Protein AF-A0A8T5ULT6-F1 (afdb_monomer)

pLDDT: mean 78.97, std 13.22, range [45.47, 95.75]

Sequence (104 aa):
GALGNISVSWCSEPSEILELFGTEGSLKIDLQSSTPFTFQPKKLRRNAYLKEALEADYNMKKIPQHELIDHFVSCVLNKNQENPNFHDGKRAVEFVLESYKMRT

Solvent-accessible surface area (backbone atoms only — not comparable to full-atom values): 6754 Å² total; per-residue (Å²): 135,88,86,86,86,88,85,87,73,92,86,56,80,92,79,56,71,48,79,47,84,56,95,66,24,35,42,39,38,29,75,82,46,80,70,31,69,48,77,48,64,72,56,100,66,92,48,68,68,61,49,51,66,68,68,50,80,70,71,81,84,64,61,69,68,57,56,55,50,52,50,51,52,48,26,62,75,68,73,54,76,64,86,87,32,71,68,56,54,49,53,52,51,51,52,53,54,52,59,57,58,74,76,112

Foldseek 3Di:
DDDDDDDDDPPDDDWDWDWDQDPQWIWIATPPDQQRIDTGGPDPDPDVVVVCVNPPRPPPPDDVVVVVVVVVVVCVVVVHADPPGPVVVVVVVVVVVVVVVVVD

Secondary structure (DSSP, 8-state):
---------SSSPP--EEEEE-SSEEEEEETTSSS-EEEEESS----HHHHHHHHS-----S-HHHHHHHHHHHHHHHT--PSS-HHHHHHHHHHHHHHHHTT-

Radius of gyration: 17.8 Å; Cα contacts (8 Å, |Δi|>4): 64; chains: 1; bounding box: 32×42×44 Å

Mean predicted aligned error: 9.55 Å

Structure (mmCIF, N/CA/C/O backbone):
data_AF-A0A8T5ULT6-F1
#
_entry.id   AF-A0A8T5ULT6-F1
#
loop_
_atom_site.group_PDB
_atom_site.id
_atom_site.type_symbol
_atom_site.label_atom_id
_atom_site.label_alt_id
_atom_site.label_comp_id
_atom_site.label_asym_id
_atom_site.label_entity_id
_atom_site.label_seq_id
_atom_site.pdbx_PDB_ins_code
_atom_site.Cartn_x
_atom_site.Cartn_y
_atom_site.Cartn_z
_atom_site.occupancy
_atom_site.B_iso_or_equiv
_atom_site.auth_seq_id
_atom_site.auth_comp_id
_atom_site.auth_asym_id
_atom_site.auth_atom_id
_atom_site.pdbx_PDB_model_num
ATOM 1 N N . GLY A 1 1 ? -13.704 5.355 -14.157 1.00 66.62 1 GLY A N 1
ATOM 2 C CA . GLY A 1 1 ? -12.551 4.667 -13.544 1.00 66.62 1 GLY A CA 1
ATOM 3 C C . GLY A 1 1 ? -11.404 5.644 -13.418 1.00 66.62 1 GLY A C 1
ATOM 4 O O . GLY A 1 1 ? -11.389 6.615 -14.166 1.00 66.62 1 GLY A O 1
ATOM 5 N N . ALA A 1 2 ? -10.492 5.422 -12.473 1.00 82.38 2 ALA A N 1
ATOM 6 C CA . ALA A 1 2 ? -9.229 6.156 -12.409 1.00 82.38 2 ALA A CA 1
ATOM 7 C C . ALA A 1 2 ? -8.200 5.492 -13.339 1.00 82.38 2 ALA A C 1
ATOM 9 O O . ALA A 1 2 ? -8.250 4.280 -13.540 1.00 82.38 2 ALA A O 1
ATOM 10 N N . LEU A 1 3 ? -7.299 6.288 -13.910 1.00 86.00 3 LEU A N 1
ATOM 11 C CA . LEU A 1 3 ? -6.144 5.799 -14.661 1.00 86.00 3 LEU A CA 1
ATOM 12 C C . LEU A 1 3 ? -4.913 5.906 -13.764 1.00 86.00 3 LEU A C 1
ATOM 14 O O . LEU A 1 3 ? -4.788 6.869 -13.009 1.00 86.00 3 LEU A O 1
ATOM 18 N N . GLY A 1 4 ? -4.020 4.927 -13.852 1.00 85.31 4 GLY A N 1
ATOM 19 C CA . GLY A 1 4 ? -2.771 4.903 -13.101 1.00 85.31 4 GLY A CA 1
ATOM 20 C C . GLY A 1 4 ? -1.618 4.474 -13.994 1.00 85.31 4 GLY A C 1
ATOM 21 O O . GLY A 1 4 ? -1.805 3.684 -14.918 1.00 85.31 4 GLY A O 1
ATOM 22 N N . ASN A 1 5 ? -0.434 5.006 -13.713 1.00 87.25 5 ASN A N 1
ATOM 23 C CA . ASN A 1 5 ? 0.820 4.552 -14.295 1.00 87.25 5 ASN A CA 1
ATOM 24 C C . ASN A 1 5 ? 1.756 4.173 -13.146 1.00 87.25 5 ASN A C 1
ATOM 26 O O . ASN A 1 5 ? 1.858 4.913 -12.170 1.00 87.25 5 ASN A O 1
ATOM 30 N N . ILE A 1 6 ? 2.401 3.016 -13.260 1.00 87.12 6 ILE A N 1
ATOM 31 C CA . ILE A 1 6 ? 3.363 2.517 -12.283 1.00 87.12 6 ILE A CA 1
ATOM 32 C C . ILE A 1 6 ? 4.656 2.217 -13.032 1.00 87.12 6 ILE A C 1
ATOM 34 O O . ILE A 1 6 ? 4.679 1.415 -13.966 1.00 87.12 6 ILE A O 1
ATOM 38 N N . SER A 1 7 ? 5.736 2.856 -12.592 1.00 86.44 7 SER A N 1
ATOM 39 C CA . SER A 1 7 ? 7.090 2.622 -13.084 1.00 86.44 7 SER A CA 1
ATOM 40 C C . SER A 1 7 ? 7.955 2.119 -11.938 1.00 86.44 7 SER A C 1
ATOM 42 O O . SER A 1 7 ? 7.883 2.644 -10.831 1.00 86.44 7 SER A O 1
ATOM 44 N N . VAL A 1 8 ? 8.763 1.094 -12.204 1.00 85.38 8 VAL A N 1
ATOM 45 C CA . VAL A 1 8 ? 9.705 0.519 -11.239 1.00 85.38 8 VAL A CA 1
ATOM 46 C C . VAL A 1 8 ? 11.028 0.291 -11.957 1.00 85.38 8 VAL A C 1
ATOM 48 O O . VAL A 1 8 ? 11.054 -0.299 -13.040 1.00 85.38 8 VAL A O 1
ATOM 51 N N . SER A 1 9 ? 12.122 0.746 -11.352 1.00 85.50 9 SER A N 1
ATOM 52 C CA . SER A 1 9 ? 13.483 0.559 -11.855 1.00 85.50 9 SER A CA 1
ATOM 53 C C . SER A 1 9 ? 14.400 0.142 -10.715 1.00 85.50 9 SER A C 1
ATOM 55 O O . SER A 1 9 ? 14.389 0.751 -9.652 1.00 85.50 9 SER A O 1
ATOM 57 N N . TRP A 1 10 ? 15.214 -0.883 -10.963 1.00 85.38 10 TRP A N 1
ATOM 58 C CA . TRP A 1 10 ? 16.249 -1.353 -10.036 1.00 85.38 10 TRP A CA 1
ATOM 59 C C . TRP A 1 10 ? 17.627 -0.744 -10.341 1.00 85.38 10 TRP A C 1
ATOM 61 O O . TRP A 1 10 ? 18.572 -0.957 -9.590 1.00 85.38 10 TRP A O 1
ATOM 71 N N . CYS A 1 11 ? 17.756 -0.018 -11.458 1.00 87.19 11 CYS A N 1
ATOM 72 C CA . CYS A 1 11 ? 19.020 0.556 -11.938 1.00 87.19 11 CYS A CA 1
ATOM 73 C C . CYS A 1 11 ? 19.079 2.085 -11.800 1.00 87.19 11 CYS A C 1
ATOM 75 O O . CYS A 1 11 ? 20.074 2.694 -12.182 1.00 87.19 11 CYS A O 1
ATOM 77 N N . SER A 1 12 ? 18.002 2.704 -11.323 1.00 82.19 12 SER A N 1
ATOM 78 C CA . SER A 1 12 ? 17.898 4.149 -11.123 1.00 82.19 12 SER A CA 1
ATOM 79 C C . SER A 1 12 ? 18.208 4.511 -9.673 1.00 82.19 12 SER A C 1
ATOM 81 O O . SER A 1 12 ? 18.214 3.640 -8.803 1.00 82.19 12 SER A O 1
ATOM 83 N N . GLU A 1 13 ? 18.451 5.796 -9.409 1.00 80.19 13 GLU A N 1
ATOM 84 C CA . GLU A 1 13 ? 18.503 6.293 -8.032 1.00 80.19 13 GLU A CA 1
ATOM 85 C C . GLU A 1 13 ? 17.210 5.913 -7.289 1.00 80.19 13 GLU A C 1
ATOM 87 O O . GLU A 1 13 ? 16.136 5.929 -7.907 1.00 80.19 13 GLU A O 1
ATOM 92 N N . PRO A 1 14 ? 17.288 5.538 -5.996 1.00 78.69 14 PRO A N 1
ATOM 93 C CA . PRO A 1 14 ? 16.106 5.192 -5.224 1.00 78.69 14 PRO A CA 1
ATOM 94 C C . PRO A 1 14 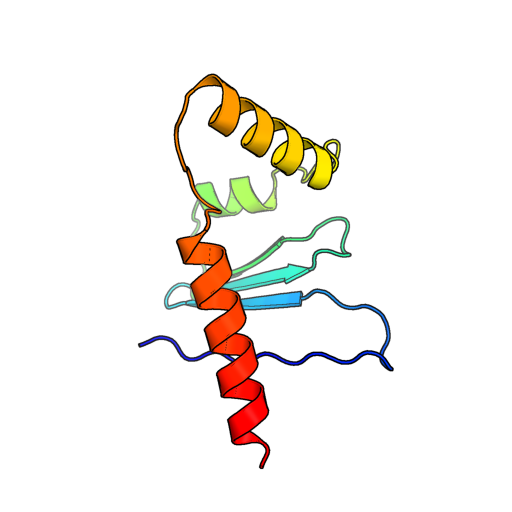? 15.112 6.348 -5.285 1.00 78.69 14 PRO A C 1
ATOM 96 O O . PRO A 1 14 ? 15.475 7.475 -4.983 1.00 78.69 14 PRO A O 1
ATOM 99 N N . SER A 1 15 ? 13.862 6.075 -5.643 1.00 83.00 15 SER A N 1
ATOM 100 C CA . SER A 1 15 ? 12.798 7.075 -5.632 1.00 83.00 15 SER A CA 1
ATOM 101 C C . SER A 1 15 ? 11.466 6.388 -5.368 1.00 83.00 15 SER A C 1
ATOM 103 O O . SER A 1 15 ? 11.119 5.415 -6.038 1.00 83.00 15 SER A O 1
ATOM 105 N N . GLU A 1 16 ? 10.727 6.893 -4.383 1.00 85.75 16 GLU A N 1
ATOM 106 C CA . GLU A 1 16 ? 9.418 6.376 -3.983 1.00 85.75 16 GLU A CA 1
ATOM 107 C C . GLU A 1 16 ? 8.408 7.520 -3.989 1.00 85.75 16 GLU A C 1
ATOM 109 O O . GLU A 1 16 ? 8.102 8.132 -2.963 1.00 85.75 16 GLU A O 1
ATOM 114 N N . ILE A 1 17 ? 7.933 7.841 -5.194 1.00 88.50 17 ILE A N 1
ATOM 115 C CA . ILE A 1 17 ? 7.036 8.967 -5.438 1.00 88.50 17 ILE A CA 1
ATOM 116 C C . ILE A 1 17 ? 5.668 8.459 -5.891 1.00 88.50 17 ILE A C 1
ATOM 118 O O . ILE A 1 17 ? 5.564 7.646 -6.809 1.00 88.50 17 ILE A O 1
ATOM 122 N N . LEU A 1 18 ? 4.611 8.990 -5.277 1.00 89.94 18 LEU A N 1
ATOM 123 C CA . LEU A 1 18 ? 3.231 8.812 -5.708 1.00 89.94 18 LEU A CA 1
ATOM 124 C C . LEU A 1 18 ? 2.630 10.172 -6.058 1.00 89.94 18 LEU A C 1
ATOM 126 O O . LEU A 1 18 ? 2.685 11.109 -5.263 1.00 89.94 18 LEU A O 1
ATOM 130 N N . GLU A 1 19 ? 2.005 10.271 -7.226 1.00 88.25 19 GLU A N 1
ATOM 131 C CA . GLU A 1 19 ? 1.296 11.475 -7.659 1.00 88.25 19 GLU A CA 1
ATOM 132 C C . GLU A 1 19 ? -0.178 11.157 -7.905 1.00 88.25 19 GLU A C 1
ATOM 134 O O . GLU A 1 19 ? -0.531 10.278 -8.693 1.00 88.25 19 GLU A O 1
ATOM 139 N N . LEU A 1 20 ? -1.054 11.882 -7.212 1.00 88.31 20 LEU A N 1
ATOM 140 C CA . LEU A 1 20 ? -2.502 11.744 -7.305 1.00 88.31 20 LEU A CA 1
ATOM 141 C C . LEU A 1 20 ? -3.087 13.009 -7.923 1.00 88.31 20 LEU A C 1
ATOM 143 O O . LEU A 1 20 ? -2.910 14.106 -7.394 1.00 88.31 20 LEU A O 1
ATOM 147 N N . PHE A 1 21 ? -3.829 12.853 -9.018 1.00 86.50 21 PHE A N 1
ATOM 148 C CA . PHE A 1 21 ? -4.491 13.955 -9.717 1.00 86.50 21 PHE A CA 1
ATOM 149 C C . PHE A 1 21 ? -6.002 13.871 -9.507 1.00 86.50 21 PHE A C 1
ATOM 151 O O . PHE A 1 21 ? -6.664 12.958 -10.002 1.00 86.50 21 PHE A O 1
ATOM 158 N N . GLY A 1 22 ? -6.550 14.826 -8.757 1.00 85.00 22 GLY A N 1
ATOM 159 C CA . GLY A 1 22 ? -7.972 14.923 -8.445 1.00 85.00 22 GLY A CA 1
ATOM 160 C C . GLY A 1 22 ? -8.647 16.132 -9.095 1.00 85.00 22 GLY A C 1
ATOM 161 O O . GLY A 1 22 ? -8.021 16.975 -9.738 1.00 85.00 22 GLY A O 1
ATOM 162 N N . THR A 1 23 ? -9.959 16.253 -8.895 1.00 85.06 23 THR A N 1
ATOM 163 C CA . THR A 1 23 ? -10.738 17.403 -9.389 1.00 85.06 23 THR A CA 1
ATOM 164 C C . THR A 1 23 ? -10.362 18.717 -8.699 1.00 85.06 23 THR A C 1
ATOM 166 O O . THR A 1 23 ? -10.428 19.774 -9.328 1.00 85.06 23 THR A O 1
ATOM 169 N N . GLU A 1 24 ? -9.935 18.650 -7.434 1.00 80.00 24 GLU A N 1
ATOM 170 C CA . GLU A 1 24 ? -9.622 19.811 -6.586 1.00 80.00 24 GLU A CA 1
ATOM 171 C C . GLU A 1 24 ? -8.132 20.209 -6.593 1.00 80.00 24 GLU A C 1
ATOM 173 O O . GLU A 1 24 ? -7.779 21.301 -6.143 1.00 80.00 24 GLU A O 1
ATOM 178 N N . GLY A 1 25 ? -7.245 19.370 -7.130 1.00 82.69 25 GLY A N 1
ATOM 179 C CA . GLY A 1 25 ? -5.800 19.604 -7.122 1.00 82.69 25 GLY A CA 1
ATOM 180 C C . GLY A 1 25 ? -4.994 18.330 -7.344 1.00 82.69 25 GLY A C 1
ATOM 181 O O . GLY A 1 25 ? -5.557 17.281 -7.665 1.00 82.69 25 GLY A O 1
ATOM 182 N N . SER A 1 26 ? -3.684 18.428 -7.154 1.00 86.06 26 SER A N 1
ATOM 183 C CA . SER A 1 26 ? -2.767 17.291 -7.137 1.00 86.06 26 SER A CA 1
ATOM 184 C C . SER A 1 26 ? -2.095 17.135 -5.776 1.00 86.06 26 SER A C 1
ATOM 186 O O . SER A 1 26 ? -1.811 18.117 -5.091 1.00 86.06 26 SER A O 1
ATOM 188 N N . LEU A 1 27 ? -1.852 15.889 -5.377 1.00 86.31 27 LEU A N 1
ATOM 189 C CA . LEU A 1 27 ? -1.057 15.532 -4.206 1.00 86.31 27 LEU A CA 1
ATOM 190 C C . LEU A 1 27 ? 0.158 14.742 -4.682 1.00 86.31 27 LEU A C 1
ATOM 192 O O . LEU A 1 27 ? 0.003 13.715 -5.339 1.00 86.31 27 LEU A O 1
ATOM 196 N N . LYS A 1 28 ? 1.348 15.212 -4.327 1.00 86.69 28 LYS A N 1
ATOM 197 C CA . LYS A 1 28 ? 2.598 14.474 -4.464 1.00 86.69 28 LYS A CA 1
ATOM 198 C C . LYS A 1 28 ? 3.007 13.946 -3.094 1.00 86.69 28 LYS A C 1
ATOM 200 O O . LYS A 1 28 ? 2.997 14.698 -2.118 1.00 86.69 28 LYS A O 1
ATOM 205 N N . ILE A 1 29 ? 3.350 12.667 -3.051 1.00 87.50 29 ILE A N 1
ATOM 206 C CA . ILE A 1 29 ? 3.905 11.971 -1.897 1.00 87.50 29 ILE A CA 1
ATOM 207 C C . ILE A 1 29 ? 5.311 11.518 -2.284 1.00 87.50 29 ILE A C 1
ATOM 209 O O . ILE A 1 29 ? 5.452 10.783 -3.253 1.00 87.50 29 ILE A O 1
ATOM 213 N N . ASP A 1 30 ? 6.330 11.968 -1.565 1.00 87.50 30 ASP A N 1
ATOM 214 C CA . ASP A 1 30 ? 7.730 11.583 -1.739 1.00 87.50 30 ASP A CA 1
ATOM 215 C C . ASP A 1 30 ? 8.225 10.958 -0.436 1.00 87.50 30 ASP A C 1
ATOM 217 O O . ASP A 1 30 ? 8.547 11.667 0.517 1.00 87.50 30 ASP A O 1
ATOM 221 N N . LEU A 1 31 ? 8.249 9.626 -0.375 1.00 81.56 31 LEU A N 1
ATOM 222 C CA . LEU A 1 31 ? 8.547 8.893 0.860 1.00 81.56 31 LEU A CA 1
ATOM 223 C C . LEU A 1 31 ? 10.006 9.032 1.316 1.00 81.56 31 LEU A C 1
ATOM 225 O O . LEU A 1 31 ? 10.335 8.632 2.432 1.00 81.56 31 LEU A O 1
ATOM 229 N N . GLN A 1 32 ? 10.871 9.608 0.482 1.00 80.69 32 GLN A N 1
ATOM 230 C CA . GLN A 1 32 ? 12.272 9.858 0.814 1.00 80.69 32 GLN A CA 1
ATOM 231 C C . GLN A 1 32 ? 12.523 11.292 1.290 1.00 80.69 32 GLN A C 1
ATOM 233 O O . GLN A 1 32 ? 13.588 11.583 1.840 1.00 80.69 32 GLN A O 1
ATOM 238 N N . SER A 1 33 ? 11.553 12.188 1.104 1.00 78.88 33 SER A N 1
ATOM 239 C CA . SER A 1 33 ? 11.622 13.566 1.580 1.00 78.88 33 SER A CA 1
ATOM 240 C C . SER A 1 33 ? 11.299 13.655 3.074 1.00 78.88 33 SER A C 1
ATOM 242 O O . SER A 1 33 ? 10.410 12.975 3.586 1.00 78.88 33 SER A O 1
ATOM 244 N N . SER A 1 34 ? 11.970 14.569 3.781 1.00 71.81 34 SER A N 1
ATOM 245 C CA . SER A 1 34 ? 11.610 14.944 5.156 1.00 71.81 34 SER A CA 1
ATOM 246 C C . SER A 1 34 ? 10.249 15.644 5.239 1.00 71.81 34 SER A C 1
ATOM 248 O O . SER A 1 34 ? 9.593 15.607 6.278 1.00 71.81 34 SER A O 1
ATOM 250 N N . THR A 1 35 ? 9.808 16.250 4.136 1.00 72.81 35 THR A N 1
ATOM 251 C CA . THR A 1 35 ? 8.464 16.795 3.931 1.00 72.81 35 THR A CA 1
ATOM 252 C C . THR A 1 35 ? 7.790 16.008 2.806 1.00 72.81 35 THR A C 1
ATOM 254 O O . THR A 1 35 ? 7.805 16.426 1.645 1.00 72.81 35 THR A O 1
ATOM 257 N N . PRO A 1 36 ? 7.231 14.825 3.105 1.00 78.38 36 PRO A N 1
ATOM 258 C CA . PRO A 1 36 ? 6.818 13.894 2.064 1.00 78.38 36 PRO A CA 1
ATOM 259 C C . PRO A 1 36 ? 5.573 14.342 1.309 1.00 78.38 36 PRO A C 1
ATOM 261 O O . PRO A 1 36 ? 5.336 13.848 0.219 1.00 78.38 36 PRO A O 1
ATOM 264 N N . PHE A 1 37 ? 4.780 15.282 1.826 1.00 82.25 37 PHE A N 1
ATOM 265 C CA . PHE A 1 37 ? 3.527 15.693 1.194 1.00 82.25 37 PHE A CA 1
ATOM 266 C C . PHE A 1 37 ? 3.637 17.073 0.558 1.00 82.25 37 PHE A C 1
ATOM 268 O O . PHE A 1 37 ? 4.024 18.048 1.195 1.00 82.25 37 PHE A O 1
ATOM 275 N N . THR A 1 38 ? 3.228 17.177 -0.703 1.00 81.56 38 THR A N 1
ATOM 276 C CA . THR A 1 38 ? 3.055 18.456 -1.397 1.00 81.56 38 THR A CA 1
ATOM 277 C C . THR A 1 38 ? 1.702 18.475 -2.092 1.00 81.56 38 THR A C 1
ATOM 279 O O . THR A 1 38 ? 1.454 17.678 -2.993 1.00 81.56 38 THR A O 1
ATOM 282 N N . PHE A 1 39 ? 0.826 19.402 -1.705 1.00 81.12 39 PHE A N 1
ATOM 283 C CA . PHE A 1 39 ? -0.488 19.574 -2.326 1.00 81.12 39 PHE A CA 1
ATOM 284 C C . PHE A 1 39 ? -0.540 20.848 -3.174 1.00 81.12 39 PHE A C 1
ATOM 286 O O . PHE A 1 39 ? -0.231 21.938 -2.691 1.00 81.12 39 PHE A O 1
ATOM 293 N N . GLN A 1 40 ? -0.968 20.721 -4.431 1.00 81.56 40 GLN A N 1
ATOM 294 C CA . GLN A 1 40 ? -1.149 21.833 -5.361 1.00 81.56 40 GLN A CA 1
ATOM 295 C C . GLN A 1 40 ? -2.636 21.976 -5.729 1.00 81.56 40 GLN A C 1
ATOM 297 O O . GLN A 1 40 ? -3.176 21.168 -6.490 1.00 81.56 40 GLN A O 1
ATOM 302 N N . PRO A 1 41 ? -3.337 22.996 -5.207 1.00 76.56 41 PRO A N 1
ATOM 303 C CA . PRO A 1 41 ? -4.754 23.189 -5.492 1.00 76.56 41 PRO A CA 1
ATOM 304 C C . PRO A 1 41 ? -4.990 23.697 -6.923 1.00 76.56 41 PRO A C 1
ATOM 306 O O . PRO A 1 41 ? -4.299 24.596 -7.399 1.00 76.56 41 PRO A O 1
ATOM 309 N N . LYS A 1 42 ? -6.041 23.202 -7.592 1.00 70.81 42 LYS A N 1
ATOM 310 C CA . LYS A 1 42 ? -6.433 23.653 -8.948 1.00 70.81 42 LYS A CA 1
ATOM 311 C C . LYS A 1 42 ? -7.086 25.044 -8.951 1.00 70.81 42 LYS A C 1
ATOM 313 O O . LYS A 1 42 ? -7.065 25.752 -9.956 1.00 70.81 42 LYS A O 1
ATOM 318 N N . LYS A 1 43 ? -7.689 25.437 -7.827 1.00 67.38 43 LYS A N 1
ATOM 319 C CA . LYS A 1 43 ? -8.214 26.783 -7.549 1.00 67.38 43 LYS A CA 1
ATOM 320 C C . LYS A 1 43 ? -7.712 27.199 -6.172 1.00 67.38 43 LYS A C 1
ATOM 322 O O . LYS A 1 43 ? -7.768 26.381 -5.263 1.00 67.38 43 LYS A O 1
ATOM 327 N N . LEU A 1 44 ? -7.293 28.454 -5.989 1.00 56.47 44 LEU A N 1
ATOM 328 C CA . LEU A 1 44 ? -6.931 29.035 -4.684 1.00 56.47 44 LEU A CA 1
ATOM 329 C C . LEU A 1 44 ? -8.154 29.081 -3.743 1.00 56.47 44 LEU A C 1
ATOM 331 O O . LEU A 1 44 ? -8.733 30.134 -3.488 1.00 56.47 44 LEU A O 1
ATOM 335 N N . ARG A 1 45 ? -8.603 27.931 -3.244 1.00 53.44 45 ARG A N 1
ATOM 336 C CA . ARG A 1 45 ? -9.570 27.844 -2.154 1.00 53.44 45 ARG A CA 1
ATOM 337 C C . ARG A 1 45 ? -8.781 27.706 -0.861 1.00 53.44 45 ARG A C 1
ATOM 339 O O . ARG A 1 45 ? -8.036 26.749 -0.686 1.00 53.44 45 ARG A O 1
ATOM 346 N N . ARG A 1 46 ? -8.959 28.673 0.044 1.00 55.06 46 ARG A N 1
ATOM 347 C CA . ARG A 1 46 ? -8.526 28.579 1.444 1.00 55.06 46 ARG A CA 1
ATOM 348 C C . ARG A 1 46 ? -9.265 27.405 2.094 1.00 55.06 46 ARG A C 1
ATOM 350 O O . ARG A 1 46 ? -10.367 27.585 2.598 1.00 55.06 46 ARG A O 1
ATOM 357 N N . ASN A 1 47 ? -8.697 26.206 2.030 1.00 60.97 47 ASN A N 1
ATOM 358 C CA . ASN A 1 47 ? 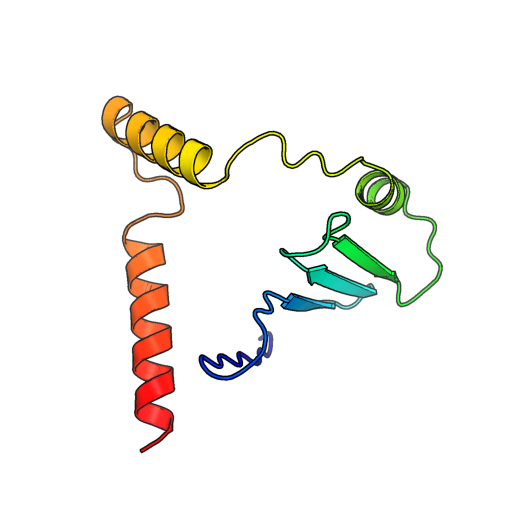-9.177 25.059 2.790 1.00 60.97 47 ASN A CA 1
ATOM 359 C C . ASN A 1 47 ? -8.301 24.920 4.041 1.00 60.97 47 ASN A C 1
ATOM 361 O O . ASN A 1 47 ? -7.116 24.608 3.933 1.00 60.97 47 ASN A O 1
ATOM 365 N N . ALA A 1 48 ? -8.885 25.204 5.207 1.00 60.69 48 ALA A N 1
ATOM 366 C CA . ALA A 1 48 ? -8.186 25.181 6.490 1.00 60.69 48 ALA A CA 1
ATOM 367 C C . ALA A 1 48 ? -7.609 23.792 6.816 1.00 60.69 48 ALA A C 1
ATOM 369 O O . ALA A 1 48 ? -6.475 23.711 7.268 1.00 60.69 48 ALA A O 1
ATOM 370 N N . TYR A 1 49 ? -8.319 22.715 6.466 1.00 58.44 49 TYR A N 1
ATOM 371 C CA . TYR A 1 49 ? -7.874 21.340 6.720 1.00 58.44 49 TYR A CA 1
ATOM 372 C C . TYR A 1 49 ? -6.664 20.931 5.870 1.00 58.44 49 TYR A C 1
ATOM 374 O O . TYR A 1 49 ? -5.789 20.210 6.333 1.00 58.44 49 TYR A O 1
ATOM 382 N N . LEU A 1 50 ? -6.583 21.410 4.623 1.00 56.28 50 LEU A N 1
ATOM 383 C CA . LEU A 1 50 ? -5.414 21.167 3.766 1.00 56.28 50 LEU A CA 1
ATOM 384 C C . LEU A 1 50 ? -4.205 21.988 4.213 1.00 56.28 50 LEU A C 1
ATOM 386 O O . LEU A 1 50 ? -3.076 21.528 4.091 1.00 56.28 50 LEU A O 1
ATOM 390 N N . LYS A 1 51 ? -4.443 23.191 4.741 1.00 58.09 51 LYS A N 1
ATOM 391 C CA . LYS A 1 51 ? -3.396 24.012 5.343 1.00 58.09 51 LYS A CA 1
ATOM 392 C C . LYS A 1 51 ? -2.833 23.335 6.598 1.00 58.09 51 LYS A C 1
ATOM 394 O O . LYS A 1 51 ? -1.623 23.197 6.693 1.00 58.09 51 LYS A O 1
ATOM 399 N N . GLU A 1 52 ? -3.692 22.822 7.479 1.00 58.97 52 GLU A N 1
ATOM 400 C CA . GLU A 1 52 ? -3.274 22.033 8.647 1.00 58.97 52 GLU A CA 1
ATOM 401 C C . GLU A 1 52 ? -2.502 20.767 8.254 1.00 58.97 52 GLU A C 1
ATOM 403 O O . GLU A 1 52 ? -1.480 20.477 8.860 1.00 58.97 52 GLU A O 1
ATOM 408 N N . ALA A 1 53 ? -2.925 20.041 7.213 1.00 59.72 53 ALA A N 1
ATOM 409 C CA . ALA A 1 53 ? -2.207 18.854 6.740 1.00 59.72 53 ALA A CA 1
ATOM 410 C C . ALA A 1 53 ? -0.823 19.165 6.132 1.00 59.72 53 ALA A C 1
ATOM 412 O O . ALA A 1 53 ? 0.065 18.320 6.195 1.00 59.72 53 ALA A O 1
ATOM 413 N N . LEU A 1 54 ? -0.637 20.353 5.541 1.00 56.34 54 LEU A N 1
ATOM 414 C CA . LEU A 1 54 ? 0.651 20.819 5.003 1.00 56.34 54 LEU A CA 1
ATOM 415 C C . LEU A 1 54 ? 1.563 21.436 6.076 1.00 56.34 54 LEU A C 1
ATOM 417 O O . LEU A 1 54 ? 2.780 21.415 5.917 1.00 56.34 54 LEU A O 1
ATOM 421 N N . GLU A 1 55 ? 0.983 22.020 7.127 1.00 55.25 55 GLU A N 1
ATOM 422 C CA . GLU A 1 55 ? 1.700 22.654 8.246 1.00 55.25 55 GLU A CA 1
ATOM 423 C C . GLU A 1 55 ? 1.968 2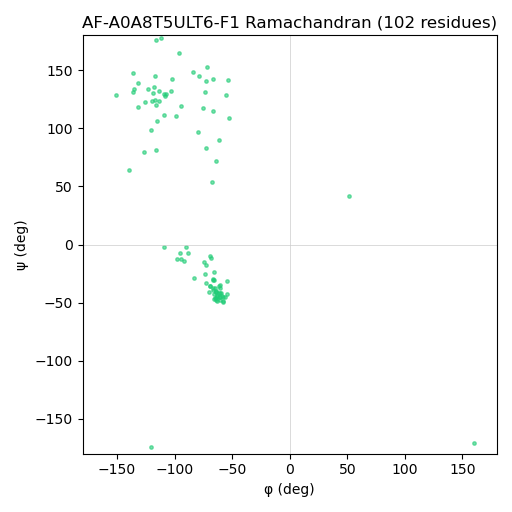1.68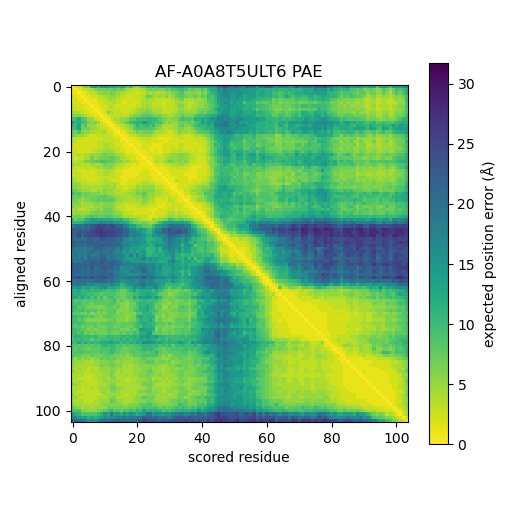7 9.410 1.00 55.25 55 GLU A C 1
ATOM 425 O O . GLU A 1 55 ? 2.774 21.992 10.287 1.00 55.25 55 GLU A O 1
ATOM 430 N N . ALA A 1 56 ? 1.314 20.523 9.437 1.00 52.25 56 ALA A N 1
ATOM 431 C CA . ALA A 1 56 ? 1.608 19.473 10.397 1.00 52.25 56 ALA A CA 1
ATOM 432 C C . ALA A 1 56 ? 3.013 18.915 10.135 1.00 52.25 56 ALA A C 1
ATOM 434 O O . ALA A 1 56 ? 3.263 18.293 9.103 1.00 52.25 56 ALA A O 1
ATOM 435 N N . ASP A 1 57 ? 3.920 19.114 11.094 1.00 49.16 57 ASP A N 1
ATOM 436 C CA . ASP A 1 57 ? 5.238 18.481 11.099 1.00 49.16 57 ASP A CA 1
ATOM 437 C C . ASP A 1 57 ? 5.077 16.966 10.936 1.00 49.16 57 ASP A C 1
ATOM 439 O O . ASP A 1 57 ? 4.642 16.259 11.856 1.00 49.16 57 ASP A O 1
ATOM 443 N N . TYR A 1 58 ? 5.453 16.453 9.764 1.00 53.72 58 TYR A N 1
ATOM 444 C CA . TYR A 1 58 ? 5.518 15.022 9.521 1.00 53.72 58 TYR A CA 1
ATOM 445 C C . TYR A 1 58 ? 6.719 14.441 10.271 1.00 53.72 58 TYR A C 1
ATOM 447 O O . TYR A 1 58 ? 7.820 14.274 9.754 1.00 53.72 58 TYR A O 1
ATOM 455 N N . ASN A 1 59 ? 6.509 14.161 11.552 1.00 50.88 59 ASN A N 1
ATOM 456 C CA . ASN A 1 59 ? 7.481 13.482 12.388 1.00 50.88 59 ASN A CA 1
ATOM 457 C C . ASN A 1 59 ? 7.419 11.974 12.101 1.00 50.88 59 ASN A C 1
ATOM 459 O O . ASN A 1 59 ? 6.627 11.263 12.723 1.00 50.88 59 ASN A O 1
ATOM 463 N N . MET A 1 60 ? 8.307 11.456 11.241 1.00 53.47 60 MET A N 1
ATOM 464 C CA . MET A 1 60 ? 8.623 10.015 11.170 1.00 53.47 60 MET A CA 1
ATOM 465 C C . MET A 1 60 ? 9.347 9.537 12.442 1.00 53.47 60 MET A C 1
ATOM 467 O O . MET A 1 60 ? 10.431 8.963 12.397 1.00 53.47 60 MET A O 1
ATOM 471 N N . LYS A 1 61 ? 8.773 9.773 13.625 1.00 52.22 61 LYS A N 1
ATOM 472 C CA . LYS A 1 61 ? 9.295 9.195 14.871 1.00 52.22 61 LYS A CA 1
ATOM 473 C C . LYS A 1 61 ? 8.964 7.706 14.989 1.00 52.22 61 LYS A C 1
ATOM 475 O O . LYS A 1 61 ? 9.546 7.029 15.831 1.00 52.22 61 LYS A O 1
ATOM 480 N N . LYS A 1 62 ? 8.038 7.196 14.170 1.00 60.97 62 LYS A N 1
ATOM 481 C CA . LYS A 1 62 ? 7.638 5.789 14.150 1.00 60.97 62 LYS A CA 1
ATOM 482 C C . LYS A 1 62 ? 8.135 5.104 12.884 1.00 60.97 62 LYS A C 1
ATOM 484 O O . LYS A 1 62 ? 7.942 5.598 11.779 1.00 60.97 62 LYS A O 1
ATOM 489 N N . ILE A 1 63 ? 8.785 3.964 13.083 1.00 70.19 63 ILE A N 1
ATOM 490 C CA . ILE A 1 63 ? 9.265 3.073 12.029 1.00 70.19 63 ILE A CA 1
ATOM 491 C C . ILE A 1 63 ? 8.034 2.323 11.481 1.00 70.19 63 ILE A C 1
ATOM 493 O O . ILE A 1 63 ? 7.420 1.589 12.258 1.00 70.19 63 ILE A O 1
ATOM 497 N N . PRO A 1 64 ? 7.649 2.473 10.196 1.00 73.50 64 PRO A N 1
ATOM 498 C CA . PRO A 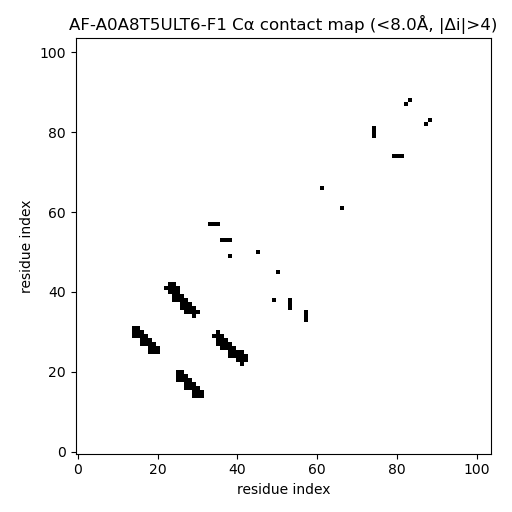1 64 ? 6.420 1.882 9.643 1.00 73.50 64 PRO A CA 1
ATOM 499 C C . PRO A 1 64 ? 6.307 0.364 9.845 1.00 73.50 64 PRO A C 1
ATOM 501 O O . PRO A 1 64 ? 5.221 -0.175 10.042 1.00 73.50 64 PRO A O 1
ATOM 504 N N . GLN A 1 65 ? 7.443 -0.338 9.855 1.00 74.25 65 GLN A N 1
ATOM 505 C CA . GLN A 1 65 ? 7.504 -1.772 10.124 1.00 74.25 65 GLN A CA 1
ATOM 506 C C . GLN A 1 65 ? 6.988 -2.124 11.524 1.00 74.25 65 GLN A C 1
ATOM 508 O O . GLN A 1 65 ? 6.357 -3.164 11.685 1.00 74.25 65 GLN A O 1
ATOM 513 N N . HIS A 1 66 ? 7.225 -1.276 12.530 1.00 77.06 66 HIS A N 1
ATOM 514 C CA . HIS A 1 66 ? 6.712 -1.513 13.881 1.00 77.06 66 HIS A CA 1
ATOM 515 C C . HIS A 1 66 ? 5.184 -1.417 13.916 1.00 77.06 66 HIS A C 1
ATOM 517 O O . HIS A 1 66 ? 4.548 -2.264 14.529 1.00 77.06 66 HIS A O 1
ATOM 523 N N . GLU A 1 67 ? 4.585 -0.470 13.188 1.00 82.88 67 GLU A N 1
ATOM 524 C CA . GLU A 1 67 ? 3.121 -0.352 13.106 1.00 82.88 67 GLU A CA 1
ATOM 525 C C . GLU A 1 67 ? 2.485 -1.571 12.423 1.00 82.88 67 GLU A C 1
ATOM 527 O O . GLU A 1 67 ? 1.448 -2.058 12.867 1.00 82.88 67 GLU A O 1
ATOM 532 N N . LEU A 1 68 ? 3.134 -2.121 11.390 1.00 83.56 68 LEU A N 1
ATOM 533 C CA . LEU A 1 68 ? 2.683 -3.358 10.742 1.00 83.56 68 LEU A CA 1
ATOM 534 C C . LEU A 1 68 ? 2.801 -4.585 11.660 1.00 83.56 68 LEU A C 1
ATOM 536 O O . LEU A 1 68 ? 1.930 -5.456 11.630 1.00 83.56 68 LEU A O 1
ATOM 540 N N . ILE A 1 69 ? 3.855 -4.661 1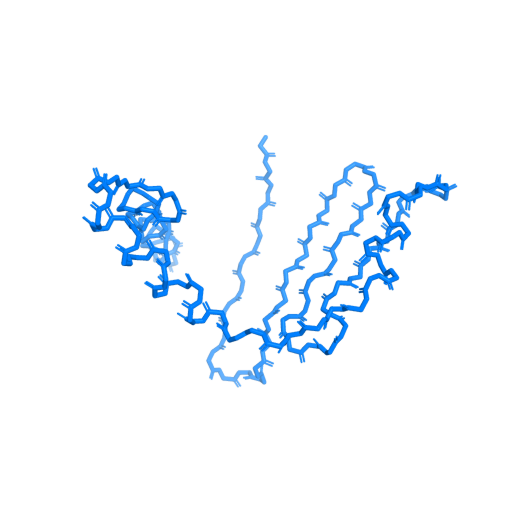2.477 1.00 82.31 69 ILE A N 1
ATOM 541 C CA . ILE A 1 69 ? 4.025 -5.731 13.472 1.00 82.31 69 ILE A CA 1
ATOM 542 C C . ILE A 1 69 ? 2.942 -5.624 14.551 1.00 82.31 69 ILE A C 1
ATOM 544 O O . ILE A 1 69 ? 2.293 -6.625 14.858 1.00 82.31 69 ILE A O 1
ATOM 548 N N . ASP A 1 70 ? 2.705 -4.425 15.082 1.00 85.69 70 ASP A N 1
ATOM 549 C CA . ASP A 1 70 ? 1.666 -4.178 16.086 1.00 85.69 70 ASP A CA 1
ATOM 550 C C . ASP A 1 70 ? 0.270 -4.511 15.534 1.00 85.69 70 ASP A C 1
ATOM 552 O O . ASP A 1 70 ? -0.525 -5.176 16.207 1.00 85.69 70 ASP A O 1
ATOM 556 N N . HIS A 1 71 ? -0.005 -4.131 14.280 1.00 87.81 71 HIS A N 1
ATOM 557 C CA . HIS A 1 71 ? -1.228 -4.499 13.559 1.00 87.81 71 HIS A CA 1
ATOM 558 C C . HIS A 1 71 ? -1.400 -6.017 13.462 1.00 87.81 71 HIS A C 1
ATOM 560 O O . HIS A 1 71 ? -2.456 -6.551 13.807 1.00 87.81 71 HIS A O 1
ATOM 566 N N . PHE A 1 72 ? -0.349 -6.733 13.053 1.00 86.56 72 PHE A N 1
ATOM 567 C CA . PHE A 1 72 ? -0.370 -8.192 12.953 1.00 86.56 72 PHE A CA 1
ATOM 568 C C . PHE A 1 72 ? -0.649 -8.856 14.308 1.00 86.56 72 PHE A C 1
ATOM 570 O O . PHE A 1 72 ? -1.529 -9.715 14.405 1.00 86.56 72 PHE A O 1
ATOM 577 N N . VAL A 1 73 ? 0.056 -8.438 15.365 1.00 89.56 73 VAL A N 1
ATOM 578 C CA . VAL A 1 73 ? -0.133 -8.972 16.724 1.00 89.56 73 VAL A CA 1
ATOM 579 C C . VAL A 1 73 ? -1.557 -8.710 17.215 1.00 89.56 73 VAL A C 1
ATOM 581 O O . VAL A 1 73 ? -2.204 -9.629 17.721 1.00 89.56 73 VAL A O 1
ATOM 584 N N . SER A 1 74 ? -2.076 -7.496 17.012 1.00 92.38 74 SER A N 1
ATOM 585 C CA . SER A 1 74 ? -3.463 -7.148 17.337 1.00 92.38 74 SER A CA 1
ATOM 586 C C . SER A 1 74 ? -4.456 -8.070 16.628 1.00 92.38 74 SER A C 1
ATOM 588 O O . SER A 1 74 ? -5.365 -8.602 17.270 1.00 92.38 74 SER A O 1
ATOM 590 N N . CYS A 1 75 ? -4.254 -8.336 15.334 1.00 91.88 75 CYS A N 1
ATOM 591 C CA . CYS A 1 75 ? -5.153 -9.199 14.575 1.00 91.88 75 CYS A CA 1
ATOM 592 C C . CYS A 1 75 ? -5.171 -10.639 15.094 1.00 91.88 75 CYS A C 1
ATOM 594 O O . CYS A 1 75 ? -6.237 -11.252 15.210 1.00 91.88 75 CYS A O 1
ATOM 596 N N . VAL A 1 76 ? -4.003 -11.170 15.466 1.00 92.19 76 VAL A N 1
ATOM 597 C CA . VAL A 1 76 ? -3.880 -12.511 16.056 1.00 92.19 76 VAL A CA 1
ATOM 598 C C . VAL A 1 76 ? -4.597 -12.585 17.404 1.00 92.19 76 VAL A C 1
ATOM 600 O O . VAL A 1 76 ? -5.374 -13.515 17.632 1.00 92.19 76 VAL A O 1
ATOM 603 N N . LEU A 1 77 ? -4.372 -11.606 18.284 1.00 94.69 77 LEU A N 1
ATOM 604 C CA . LEU A 1 77 ? -4.979 -11.571 19.619 1.00 94.69 77 LEU A CA 1
ATOM 605 C C . LEU A 1 77 ? -6.503 -11.434 19.553 1.00 94.69 77 LEU A C 1
ATOM 607 O O . LEU A 1 77 ? -7.221 -12.118 20.284 1.00 94.69 77 LEU A O 1
ATOM 611 N N . ASN A 1 78 ? -6.991 -10.594 18.642 1.00 95.75 78 ASN A N 1
ATOM 612 C CA . ASN A 1 78 ? -8.412 -10.291 18.491 1.00 95.75 78 ASN A CA 1
ATOM 613 C C . ASN A 1 78 ? -9.139 -11.229 17.515 1.00 95.75 78 ASN A C 1
ATOM 615 O O . ASN A 1 78 ? -10.354 -11.119 17.356 1.00 95.75 78 ASN A O 1
ATOM 619 N N . LYS A 1 79 ? -8.421 -12.165 16.878 1.00 92.25 79 LYS A N 1
ATOM 620 C CA . LYS A 1 79 ? -8.946 -13.097 15.864 1.00 92.25 79 LYS A CA 1
ATOM 621 C C . LYS A 1 79 ? -9.707 -12.384 14.738 1.00 92.25 79 LYS A C 1
ATOM 623 O O . LYS A 1 79 ? -10.760 -12.854 14.305 1.00 92.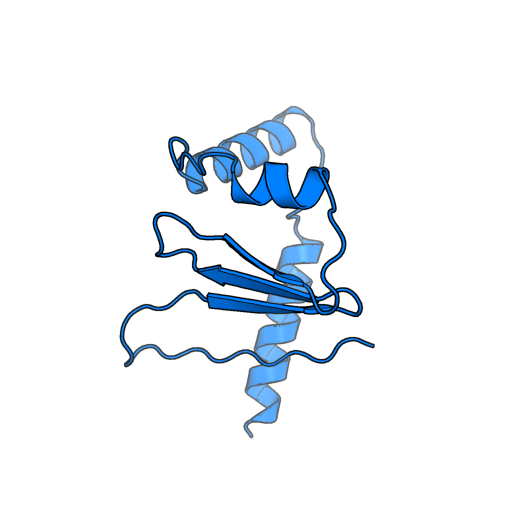25 79 LYS A O 1
ATOM 628 N N . ASN A 1 80 ? -9.181 -11.256 14.268 1.00 92.06 80 ASN A N 1
ATOM 629 C CA . ASN A 1 80 ? -9.750 -10.482 13.165 1.00 92.06 80 ASN A CA 1
ATOM 630 C C . ASN A 1 80 ? -8.784 -10.444 11.958 1.00 92.06 80 ASN A C 1
ATOM 632 O O . ASN A 1 80 ? -7.692 -11.013 11.999 1.00 92.06 80 ASN A O 1
ATOM 636 N N . GLN A 1 81 ? -9.225 -9.843 10.849 1.00 86.06 81 GLN A N 1
ATOM 637 C CA . GLN A 1 81 ? -8.435 -9.692 9.618 1.00 86.06 81 GLN A CA 1
ATOM 638 C C . GLN A 1 81 ? -8.651 -8.303 9.010 1.00 86.06 81 GLN A C 1
ATOM 640 O O . GLN A 1 81 ? -9.213 -8.149 7.922 1.00 86.06 81 GLN A O 1
ATOM 645 N N . GLU A 1 82 ? -8.237 -7.278 9.747 1.00 90.19 82 GLU A N 1
ATOM 646 C CA . GLU A 1 82 ? -8.294 -5.898 9.272 1.00 90.19 82 GLU A CA 1
ATOM 647 C C . GLU A 1 82 ? -7.250 -5.623 8.182 1.00 90.19 82 GLU A C 1
ATOM 649 O O . GLU A 1 82 ? -6.208 -6.277 8.105 1.00 90.19 82 GLU A O 1
ATOM 654 N N . ASN A 1 83 ? -7.548 -4.652 7.318 1.00 86.69 83 ASN A N 1
ATOM 655 C CA . ASN A 1 83 ? -6.683 -4.307 6.195 1.00 86.69 83 ASN A CA 1
ATOM 656 C C . ASN A 1 83 ? -5.344 -3.717 6.693 1.00 86.69 83 ASN A C 1
ATOM 658 O O . ASN A 1 83 ? -5.360 -2.919 7.631 1.00 86.69 83 ASN A O 1
ATOM 662 N N . PRO A 1 84 ? -4.209 -4.021 6.038 1.00 86.19 84 PRO A N 1
ATOM 663 C CA . PRO A 1 84 ? -4.081 -4.932 4.900 1.00 86.19 84 PRO A CA 1
ATOM 664 C C . PRO A 1 84 ? -4.209 -6.411 5.312 1.00 86.19 84 PRO A C 1
ATOM 666 O O . PRO A 1 84 ? -3.536 -6.865 6.234 1.00 86.19 84 PRO A O 1
ATOM 669 N N . ASN A 1 85 ? -5.048 -7.174 4.601 1.00 88.31 85 ASN A N 1
ATOM 670 C CA . ASN A 1 85 ? -5.301 -8.600 4.859 1.00 88.31 85 ASN A CA 1
ATOM 671 C C . ASN A 1 85 ? -4.949 -9.506 3.660 1.00 88.31 85 ASN A C 1
ATOM 673 O O . ASN A 1 85 ? -4.411 -9.065 2.643 1.00 88.31 85 ASN A O 1
ATOM 677 N N . PHE A 1 86 ? -5.259 -10.805 3.766 1.00 88.81 86 PHE A N 1
ATOM 678 C CA . PHE A 1 86 ? -4.984 -11.787 2.709 1.00 88.81 86 PHE A CA 1
ATOM 679 C C . PHE A 1 86 ? -5.580 -11.395 1.349 1.00 88.81 86 PHE A C 1
ATOM 681 O O . PHE A 1 86 ? -4.920 -11.554 0.322 1.00 88.81 86 PHE A O 1
ATOM 688 N N . HIS A 1 87 ? -6.813 -10.886 1.319 1.00 92.75 87 HIS A N 1
ATOM 689 C CA . HIS A 1 87 ? -7.466 -10.506 0.068 1.00 92.75 87 HIS A CA 1
ATOM 690 C C . HIS A 1 87 ? -6.809 -9.277 -0.563 1.00 92.75 87 HIS A C 1
ATOM 692 O O . HIS A 1 87 ? -6.686 -9.219 -1.786 1.00 92.75 87 HIS A O 1
ATOM 698 N N . ASP A 1 88 ? -6.338 -8.329 0.246 1.00 90.12 88 ASP A N 1
ATOM 699 C CA . ASP A 1 88 ? -5.549 -7.192 -0.238 1.00 90.12 88 ASP A CA 1
ATOM 700 C C . ASP A 1 88 ? -4.231 -7.660 -0.861 1.00 90.12 88 ASP A C 1
ATOM 702 O O . ASP A 1 88 ? -3.923 -7.296 -1.998 1.00 90.12 88 ASP A O 1
ATOM 706 N N . GLY A 1 89 ? -3.504 -8.538 -0.162 1.00 90.00 89 GLY A N 1
ATOM 707 C CA . GLY A 1 89 ? -2.254 -9.119 -0.652 1.00 90.00 89 GLY A CA 1
ATOM 708 C C . GLY A 1 89 ? -2.445 -9.924 -1.939 1.00 90.00 89 GLY A C 1
ATOM 709 O O . GLY A 1 89 ? -1.703 -9.737 -2.903 1.00 90.00 89 GLY A O 1
ATOM 710 N N . LYS A 1 90 ? -3.485 -10.765 -1.998 1.00 94.19 90 LYS A N 1
ATOM 711 C CA . LYS A 1 90 ? -3.831 -11.536 -3.198 1.00 94.19 90 LYS A CA 1
AT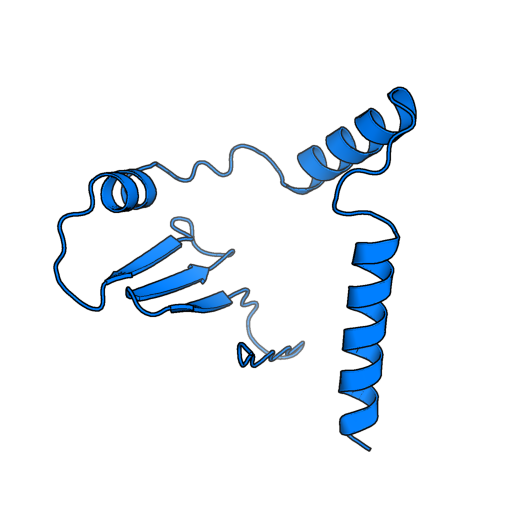OM 712 C C . LYS A 1 90 ? -4.088 -10.618 -4.397 1.00 94.19 90 LYS A C 1
ATOM 714 O O . LYS A 1 90 ? -3.487 -10.832 -5.446 1.00 94.19 90 LYS A O 1
ATOM 719 N N . ARG A 1 91 ? -4.914 -9.576 -4.232 1.00 93.50 91 ARG A N 1
ATOM 720 C CA . ARG A 1 91 ? -5.222 -8.613 -5.306 1.00 93.50 91 ARG A CA 1
ATOM 721 C C . ARG A 1 91 ? -3.974 -7.892 -5.810 1.00 93.50 91 ARG A C 1
ATOM 723 O O . ARG A 1 91 ? -3.818 -7.723 -7.016 1.00 93.50 91 ARG A O 1
ATOM 730 N N . ALA A 1 92 ? -3.084 -7.486 -4.904 1.00 91.06 92 ALA A N 1
ATOM 731 C CA . ALA A 1 92 ? -1.831 -6.834 -5.276 1.00 91.06 92 ALA A CA 1
ATOM 732 C C . ALA A 1 92 ? -0.926 -7.765 -6.103 1.00 91.06 92 ALA A C 1
ATOM 734 O O . ALA A 1 92 ? -0.397 -7.355 -7.135 1.00 91.06 92 ALA A O 1
ATOM 735 N N . VAL A 1 93 ? -0.789 -9.032 -5.694 1.00 91.75 93 VAL A N 1
ATOM 736 C CA . VAL A 1 93 ? -0.007 -10.036 -6.435 1.00 91.75 93 VAL A CA 1
ATOM 737 C C . VAL A 1 93 ? -0.617 -10.312 -7.808 1.00 91.75 93 VAL A C 1
ATOM 739 O O . VAL A 1 93 ? 0.107 -10.324 -8.803 1.00 91.75 93 VAL A O 1
ATOM 742 N N . GLU A 1 94 ? -1.935 -10.499 -7.886 1.00 94.38 94 GLU A N 1
ATOM 743 C CA . GLU A 1 94 ? -2.643 -10.721 -9.154 1.00 94.38 94 GLU A CA 1
ATOM 744 C C . GLU A 1 94 ? -2.425 -9.553 -10.126 1.00 94.38 94 GLU A C 1
ATOM 746 O O . GLU A 1 94 ? -2.047 -9.784 -11.274 1.00 94.38 94 GLU A O 1
ATOM 751 N N . PHE A 1 95 ? -2.530 -8.311 -9.647 1.00 89.75 95 PHE A N 1
ATOM 752 C CA . PHE A 1 95 ? -2.260 -7.112 -10.442 1.00 89.75 95 PHE A CA 1
ATOM 753 C C . PHE A 1 95 ? -0.827 -7.073 -11.009 1.00 89.75 95 PHE A C 1
ATOM 755 O O . PHE A 1 95 ? -0.622 -6.760 -12.188 1.00 89.75 95 PHE A O 1
ATOM 762 N N . VAL A 1 96 ? 0.182 -7.417 -10.199 1.00 88.75 96 VAL A N 1
ATOM 763 C CA . VAL A 1 96 ? 1.586 -7.463 -10.651 1.00 88.75 96 VAL A CA 1
ATOM 764 C C . VAL A 1 96 ? 1.789 -8.561 -11.697 1.00 88.75 96 VAL A C 1
ATOM 766 O O . VAL A 1 96 ? 2.445 -8.332 -12.716 1.00 88.75 96 VAL A O 1
ATOM 769 N N . LEU A 1 97 ? 1.205 -9.742 -11.479 1.00 91.94 97 LEU A N 1
ATOM 770 C CA . LEU A 1 97 ? 1.296 -10.863 -12.416 1.00 91.94 97 LEU A CA 1
ATOM 771 C C . LEU A 1 97 ? 0.631 -10.545 -13.761 1.00 91.94 97 LEU A C 1
ATOM 773 O O . LEU A 1 97 ? 1.181 -10.885 -14.808 1.00 91.94 97 LEU A O 1
ATOM 777 N N . GLU A 1 98 ? -0.526 -9.884 -13.753 1.00 90.50 98 GL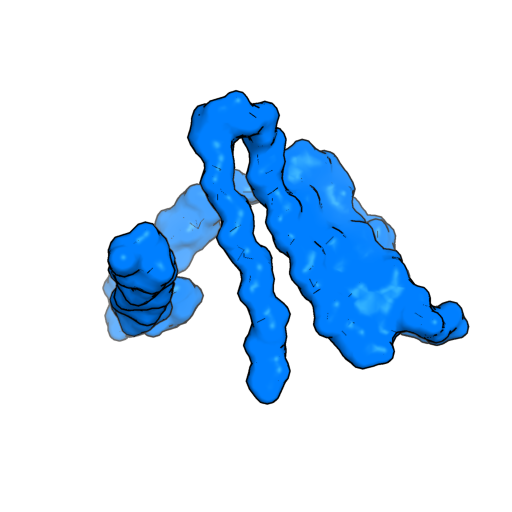U A N 1
ATOM 778 C CA . GLU A 1 98 ? -1.190 -9.416 -14.975 1.00 90.50 98 GLU A CA 1
ATOM 779 C C . GLU A 1 98 ? -0.341 -8.383 -15.722 1.00 90.50 98 GLU A C 1
ATOM 781 O O . GLU A 1 98 ? -0.132 -8.515 -16.929 1.00 90.50 98 GLU A O 1
ATOM 786 N N . SER A 1 99 ? 0.235 -7.419 -15.000 1.00 85.25 99 SER A N 1
ATOM 787 C CA . SER A 1 99 ? 1.115 -6.394 -15.579 1.00 85.25 99 SER A CA 1
ATOM 788 C C . SER A 1 99 ? 2.357 -6.995 -16.250 1.00 85.25 99 SER A C 1
ATOM 790 O O . SER A 1 99 ? 2.812 -6.493 -17.279 1.00 85.25 99 SER A O 1
ATOM 792 N N . TYR A 1 100 ? 2.899 -8.089 -15.703 1.00 84.06 100 TYR A N 1
ATOM 793 C CA . TYR A 1 100 ? 4.036 -8.798 -16.296 1.00 84.06 100 TYR A CA 1
ATOM 794 C C . TYR A 1 100 ? 3.652 -9.529 -17.590 1.00 84.06 100 TYR A C 1
ATOM 796 O O . TYR A 1 100 ? 4.392 -9.474 -18.570 1.00 84.06 100 TYR A O 1
ATOM 804 N N . LYS A 1 101 ? 2.473 -10.166 -17.622 1.00 85.94 101 LYS A N 1
ATOM 805 C CA . LYS A 1 101 ? 1.956 -10.868 -18.811 1.00 85.94 101 LYS A CA 1
ATOM 806 C C . LYS A 1 101 ? 1.649 -9.928 -19.976 1.00 85.94 101 LYS A C 1
ATOM 808 O O . LYS A 1 101 ? 1.787 -10.333 -21.117 1.00 85.94 101 LYS A O 1
ATOM 813 N N . MET A 1 102 ? 1.265 -8.678 -19.715 1.00 73.56 102 MET A N 1
ATOM 814 C CA . MET A 1 102 ? 1.005 -7.690 -20.775 1.00 73.56 102 MET A CA 1
ATOM 815 C C . MET A 1 102 ? 2.266 -7.253 -21.545 1.00 73.56 102 MET A C 1
ATOM 817 O O . MET A 1 102 ? 2.146 -6.575 -22.562 1.00 73.56 102 MET A O 1
ATOM 821 N N . ARG A 1 103 ? 3.471 -7.598 -21.066 1.00 58.53 103 ARG A N 1
ATOM 822 C CA . ARG A 1 103 ? 4.742 -7.291 -21.747 1.00 58.53 103 ARG A CA 1
ATOM 823 C C . ARG A 1 103 ? 5.186 -8.357 -22.760 1.00 58.53 103 ARG A C 1
ATOM 825 O O . ARG A 1 103 ? 6.179 -8.116 -23.445 1.00 58.53 103 ARG A O 1
ATOM 832 N N . THR A 1 104 ? 4.498 -9.498 -22.837 1.00 45.47 104 THR A N 1
ATOM 833 C CA . THR A 1 104 ? 4.717 -10.568 -23.832 1.00 45.47 104 THR A CA 1
ATOM 834 C C . THR A 1 104 ? 3.617 -10.567 -24.874 1.00 45.47 104 THR A C 1
ATOM 836 O O . THR A 1 104 ? 3.953 -10.704 -26.068 1.00 45.47 104 THR A O 1
#

Nearest PDB structures (foldseek):
  8xj6-assembly1_E  TM=3.902E-01  e=5.182E+00  Monkeypox virus
  4v3p-assembly1_Ln  TM=3.568E-01  e=7.504E+00  Triticum aestivum